Protein AF-A0A7C5N5D5-F1 (afdb_monomer_lite)

pLDDT: mean 82.14, std 13.33, range [35.97, 96.12]

Secondary structure (DSSP, 8-state):
------------SSS-SEEEEEEETTEEEEEEEE----TT--S--HHHHHHHHHHHHHHHHHHHHHHHHHH-HHHHHHHHHHHHHH--

Sequence (88 aa):
ARIAETPKPAGTLDAPIAVIPMMARDRVVGVIAIATVFDQKTAWAAVDHELFSLLGSHAATALIAANLYTTDPNAARALDGLIEHLNP

Radius of gyration: 19.1 Å; chains: 1; bounding box: 41×31×54 Å

Foldseek 3Di:
DDDPDPDDQFADPVGAPDKDFQDDPPDGPDIDGHRDDDPVPPDDDPVVVVVSNVVSPVVSVVVVLVVCCVVDPVSVVVVVVVVVVVPD

Structure (mmCIF, N/CA/C/O backbone):
data_AF-A0A7C5N5D5-F1
#
_entry.id   AF-A0A7C5N5D5-F1
#
loop_
_atom_site.group_PDB
_atom_site.id
_atom_site.type_symbol
_atom_site.label_atom_id
_atom_site.label_alt_id
_atom_site.label_comp_id
_atom_site.label_asym_id
_atom_site.label_entity_id
_atom_site.label_seq_id
_atom_site.pdbx_PDB_ins_code
_atom_site.Cartn_x
_atom_site.Cartn_y
_atom_site.Cartn_z
_atom_site.occupancy
_atom_site.B_iso_or_equiv
_atom_site.auth_seq_id
_atom_site.auth_comp_id
_atom_site.auth_asym_id
_atom_site.auth_atom_id
_atom_site.pdbx_PDB_model_num
ATOM 1 N N . ALA A 1 1 ? 5.378 10.928 30.204 1.00 35.97 1 ALA A N 1
ATOM 2 C CA . ALA A 1 1 ? 4.254 10.025 30.517 1.00 35.97 1 ALA A CA 1
ATOM 3 C C . ALA A 1 1 ? 4.514 8.696 29.820 1.00 35.97 1 ALA A C 1
ATOM 5 O O . ALA A 1 1 ? 4.723 8.713 28.615 1.00 35.97 1 ALA A O 1
ATOM 6 N N . ARG A 1 2 ? 4.609 7.580 30.556 1.00 49.12 2 ARG A N 1
ATOM 7 C CA . ARG A 1 2 ? 4.683 6.243 29.947 1.00 49.12 2 ARG A CA 1
ATOM 8 C C . ARG A 1 2 ? 3.259 5.820 29.611 1.00 49.12 2 ARG A C 1
ATOM 10 O O . ARG A 1 2 ? 2.469 5.599 30.523 1.00 49.12 2 ARG A O 1
ATOM 17 N N . ILE A 1 3 ? 2.938 5.786 28.325 1.00 50.50 3 ILE A N 1
ATOM 18 C CA . ILE A 1 3 ? 1.696 5.197 27.834 1.00 50.50 3 ILE A CA 1
ATOM 19 C C . ILE A 1 3 ? 1.928 3.687 27.877 1.00 50.50 3 ILE A C 1
ATOM 21 O O . ILE A 1 3 ? 2.905 3.197 27.320 1.00 50.50 3 ILE A O 1
ATOM 25 N N . ALA A 1 4 ? 1.104 2.964 28.630 1.00 46.75 4 ALA A N 1
ATOM 26 C CA . ALA A 1 4 ? 1.093 1.511 28.569 1.00 46.75 4 ALA A CA 1
ATOM 27 C C . ALA A 1 4 ? 0.493 1.117 27.211 1.00 46.75 4 ALA A C 1
ATOM 29 O O . ALA A 1 4 ? -0.721 1.171 27.024 1.00 46.75 4 ALA A O 1
ATOM 30 N N . GLU A 1 5 ? 1.364 0.802 26.255 1.00 47.06 5 GLU A N 1
ATOM 31 C CA . GLU A 1 5 ? 1.020 0.349 24.908 1.00 47.06 5 GLU A CA 1
ATOM 32 C C . GLU A 1 5 ? 0.414 -1.053 25.009 1.00 47.06 5 GLU A C 1
ATOM 34 O O . GLU A 1 5 ? 1.109 -2.061 25.131 1.00 47.06 5 GLU A O 1
ATOM 39 N N . THR A 1 6 ? -0.913 -1.129 25.034 1.00 49.31 6 THR A N 1
ATOM 40 C CA . THR A 1 6 ? -1.595 -2.386 24.718 1.00 49.31 6 THR A CA 1
ATOM 41 C C . THR A 1 6 ? -1.573 -2.492 23.196 1.00 49.31 6 THR A C 1
ATOM 43 O O . THR A 1 6 ? -2.133 -1.607 22.548 1.00 49.31 6 THR A O 1
ATOM 46 N N . PRO A 1 7 ? -0.930 -3.511 22.596 1.00 53.25 7 PRO A N 1
ATOM 47 C CA . PRO A 1 7 ? -0.846 -3.582 21.150 1.00 53.25 7 PRO A CA 1
ATOM 48 C C . PRO A 1 7 ? -2.249 -3.830 20.602 1.00 53.25 7 PRO A C 1
ATOM 50 O O . PRO A 1 7 ? -2.841 -4.891 20.817 1.00 53.25 7 PRO A O 1
ATOM 53 N N . LYS A 1 8 ? -2.793 -2.845 19.882 1.00 61.62 8 LYS A N 1
ATOM 54 C CA . LYS A 1 8 ? -3.885 -3.086 18.935 1.00 61.62 8 LYS A CA 1
ATOM 55 C C . LYS A 1 8 ? -3.392 -4.184 17.985 1.00 61.62 8 LYS A C 1
ATOM 57 O O . LYS 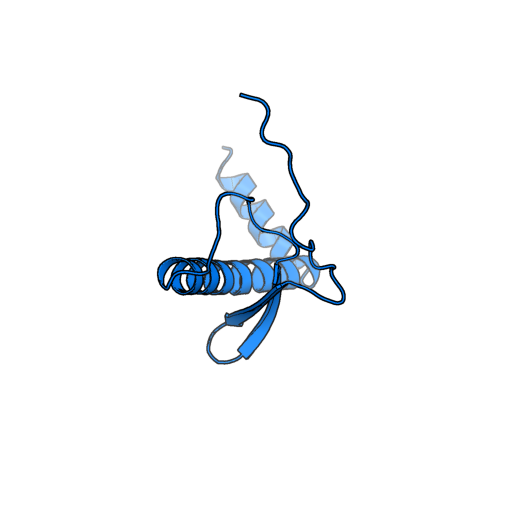A 1 8 ? -2.220 -4.121 17.612 1.00 61.62 8 LYS A O 1
ATOM 62 N N . PRO A 1 9 ? -4.201 -5.198 17.623 1.00 59.75 9 PRO A N 1
ATOM 63 C CA . PRO A 1 9 ? -3.700 -6.296 16.809 1.00 59.75 9 PRO A CA 1
ATOM 64 C C . PRO A 1 9 ? -3.108 -5.731 15.516 1.00 59.75 9 PRO A C 1
ATOM 66 O O . PRO A 1 9 ? -3.821 -5.192 14.670 1.00 59.75 9 PRO A O 1
ATOM 69 N N . ALA A 1 10 ? -1.781 -5.797 15.424 1.00 73.56 10 ALA A N 1
ATOM 70 C CA . ALA A 1 10 ? -1.040 -5.526 14.213 1.00 73.56 10 ALA A CA 1
ATOM 71 C C . ALA A 1 10 ? -1.434 -6.621 13.222 1.00 73.56 10 ALA A C 1
ATOM 73 O O . ALA A 1 10 ? -1.266 -7.808 13.503 1.00 73.56 10 ALA A O 1
ATOM 74 N N . GLY A 1 11 ? -2.014 -6.225 12.095 1.00 82.56 11 GLY A N 1
ATOM 75 C CA . GLY A 1 11 ? -2.229 -7.122 10.972 1.00 82.56 11 GLY A CA 1
ATOM 76 C C . GLY A 1 11 ? -0.899 -7.678 10.476 1.00 82.56 11 GLY A C 1
ATOM 77 O O . GLY A 1 11 ? 0.166 -7.093 10.681 1.00 82.56 11 GLY A O 1
ATOM 78 N N . THR A 1 12 ? -0.962 -8.824 9.817 1.00 87.31 12 THR A N 1
ATOM 79 C CA . THR A 1 12 ? 0.190 -9.428 9.143 1.00 87.31 12 THR A CA 1
ATOM 80 C C . THR A 1 12 ? 0.119 -9.135 7.650 1.00 87.31 12 THR A C 1
ATOM 82 O O . THR A 1 12 ? -0.840 -8.534 7.169 1.00 87.31 12 THR A O 1
ATOM 85 N N . LEU A 1 13 ? 1.127 -9.560 6.888 1.00 83.44 13 LEU A N 1
ATOM 86 C CA . LEU A 1 13 ? 1.041 -9.489 5.431 1.00 83.44 13 LEU A CA 1
ATOM 87 C C . LEU A 1 13 ? -0.090 -10.381 4.883 1.00 83.44 13 LEU A C 1
ATOM 89 O O . LEU A 1 13 ? -0.765 -9.990 3.936 1.00 83.44 13 LEU A O 1
ATOM 93 N N . ASP A 1 14 ? -0.327 -11.532 5.519 1.00 88.88 14 ASP A N 1
ATOM 94 C CA . ASP A 1 14 ? -1.380 -12.485 5.139 1.00 88.88 14 ASP A CA 1
ATOM 95 C C . ASP A 1 14 ? -2.773 -12.081 5.657 1.00 88.88 14 ASP A C 1
ATOM 97 O O . ASP A 1 14 ? -3.793 -12.495 5.108 1.00 88.88 14 ASP A O 1
ATOM 101 N N . ALA A 1 15 ? -2.826 -11.264 6.712 1.00 88.56 15 ALA A N 1
ATOM 102 C CA . ALA A 1 15 ? -4.048 -10.742 7.319 1.00 88.56 15 ALA A CA 1
ATOM 103 C C . ALA A 1 15 ? -3.888 -9.247 7.667 1.00 88.56 15 ALA A C 1
ATOM 105 O O . ALA A 1 15 ? -3.797 -8.889 8.849 1.00 88.56 15 ALA A O 1
ATOM 106 N N . PRO A 1 16 ? -3.808 -8.364 6.656 1.00 91.94 16 PRO A N 1
ATOM 107 C CA . PRO A 1 16 ? -3.611 -6.937 6.872 1.00 91.94 16 PRO A CA 1
ATOM 108 C C . PRO A 1 16 ? -4.882 -6.275 7.415 1.00 91.94 16 PRO A C 1
ATOM 110 O O . PRO A 1 16 ? -6.000 -6.735 7.182 1.00 91.94 16 PRO A O 1
ATOM 113 N N . ILE A 1 17 ? -4.718 -5.143 8.100 1.00 90.44 17 ILE A N 1
ATOM 114 C CA . ILE A 1 17 ? -5.842 -4.361 8.639 1.00 90.44 17 ILE A CA 1
ATOM 115 C C . ILE A 1 17 ? -6.530 -3.494 7.576 1.00 90.44 17 ILE A C 1
ATOM 117 O O . ILE A 1 17 ? -7.652 -3.039 7.796 1.00 90.44 17 ILE A O 1
ATOM 121 N N . ALA A 1 18 ? -5.868 -3.248 6.440 1.00 89.75 18 ALA A N 1
ATOM 122 C CA . ALA A 1 18 ? -6.456 -2.629 5.256 1.00 89.75 18 ALA A CA 1
ATOM 123 C C . ALA A 1 18 ? -5.700 -3.038 3.985 1.00 89.75 18 ALA A C 1
ATOM 125 O O . ALA A 1 18 ? -4.494 -3.295 4.014 1.00 89.75 18 ALA A O 1
ATOM 126 N N . VAL A 1 19 ? -6.419 -3.062 2.864 1.00 92.88 19 VAL A N 1
ATOM 127 C CA . VAL A 1 19 ? -5.902 -3.424 1.542 1.00 92.88 19 VAL A CA 1
ATOM 128 C C . VAL A 1 19 ? -6.341 -2.354 0.555 1.00 92.88 19 VAL A C 1
ATOM 130 O O . VAL A 1 19 ? -7.538 -2.122 0.394 1.00 92.88 19 VAL A O 1
ATOM 133 N N . ILE A 1 20 ? -5.383 -1.700 -0.100 1.00 92.62 20 ILE A N 1
ATOM 134 C CA . ILE A 1 20 ? -5.655 -0.615 -1.045 1.00 92.62 20 ILE A CA 1
ATOM 135 C C . ILE A 1 20 ? -5.182 -1.037 -2.439 1.00 92.62 20 ILE A C 1
ATOM 137 O O . ILE A 1 20 ? -3.988 -1.296 -2.618 1.00 92.62 20 ILE A O 1
ATOM 141 N N . PRO A 1 21 ? -6.079 -1.115 -3.438 1.00 93.25 21 PRO A N 1
ATOM 142 C CA . PRO A 1 21 ? -5.686 -1.447 -4.798 1.00 93.25 21 PRO A CA 1
ATOM 143 C C . PRO A 1 21 ? -4.902 -0.293 -5.431 1.00 93.25 21 PRO A C 1
ATOM 145 O O . PRO A 1 21 ? -5.276 0.875 -5.328 1.00 93.25 21 PRO A O 1
ATOM 148 N N . MET A 1 22 ? -3.822 -0.630 -6.132 1.00 96.12 22 MET A N 1
ATOM 149 C CA . MET A 1 22 ? -3.060 0.309 -6.950 1.00 96.12 22 MET A CA 1
ATOM 150 C C . MET A 1 22 ? -3.623 0.286 -8.371 1.00 96.12 22 MET A C 1
ATOM 152 O O . MET A 1 22 ? -3.508 -0.725 -9.072 1.00 96.12 22 MET A O 1
ATOM 156 N N . MET A 1 23 ? -4.239 1.392 -8.783 1.00 90.12 23 MET A N 1
ATOM 157 C CA . MET A 1 23 ? -4.942 1.508 -10.061 1.00 90.12 23 MET A CA 1
ATOM 158 C C . MET A 1 23 ? -4.091 2.247 -11.093 1.00 90.12 23 MET A C 1
ATOM 160 O O . MET A 1 23 ? -3.620 3.354 -10.841 1.00 90.12 23 MET A O 1
ATOM 164 N N . ALA A 1 24 ? -3.943 1.662 -12.279 1.00 89.00 24 ALA A N 1
ATOM 165 C CA . ALA A 1 24 ? -3.468 2.357 -13.469 1.00 89.00 24 ALA A CA 1
ATOM 166 C C . ALA A 1 24 ? -4.575 2.316 -14.524 1.00 89.00 24 ALA A C 1
ATOM 168 O O . ALA A 1 24 ? -4.886 1.251 -15.066 1.00 89.00 24 ALA A O 1
ATOM 169 N N . ARG A 1 25 ? -5.180 3.479 -14.803 1.00 86.31 25 ARG A N 1
ATOM 170 C CA . ARG A 1 25 ? -6.454 3.566 -15.541 1.00 86.31 25 ARG A CA 1
ATOM 171 C C . ARG A 1 25 ? -7.493 2.658 -14.861 1.00 86.31 25 ARG A C 1
ATOM 173 O O . ARG A 1 25 ? -7.668 2.759 -13.652 1.00 86.31 25 ARG A O 1
ATOM 180 N N . ASP A 1 26 ? -8.093 1.728 -15.596 1.00 87.06 26 ASP A N 1
ATOM 181 C CA . ASP A 1 26 ? -9.122 0.812 -15.089 1.00 87.06 26 ASP A CA 1
ATOM 182 C C . ASP A 1 26 ? -8.572 -0.569 -14.690 1.00 87.06 26 ASP A C 1
ATOM 184 O O . ASP A 1 26 ? -9.317 -1.546 -14.609 1.00 87.06 26 ASP A O 1
ATOM 188 N N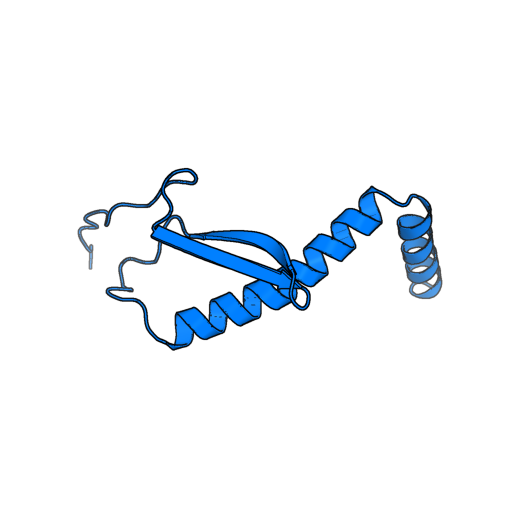 . ARG A 1 27 ? -7.255 -0.689 -14.464 1.00 90.88 27 ARG A N 1
ATOM 189 C CA . ARG A 1 27 ? -6.613 -1.964 -14.120 1.00 90.88 27 ARG A CA 1
ATOM 190 C C . ARG A 1 27 ? -5.889 -1.901 -12.779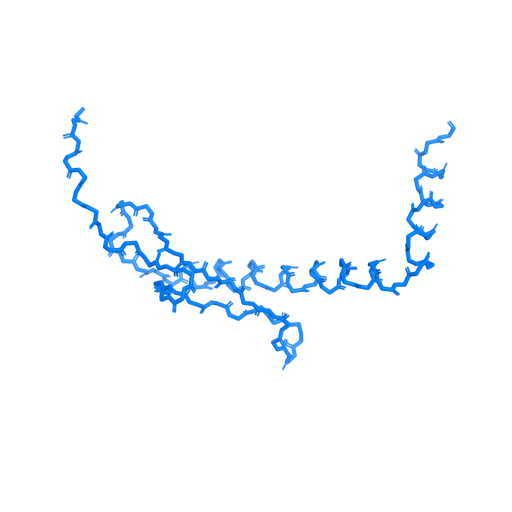 1.00 90.88 27 ARG A C 1
ATOM 192 O O . ARG A 1 27 ? -5.066 -1.017 -12.549 1.00 90.88 27 ARG A O 1
ATOM 199 N N . VAL A 1 28 ? -6.140 -2.904 -11.936 1.00 94.06 28 VAL A N 1
ATOM 200 C CA . VAL A 1 28 ? -5.344 -3.166 -10.729 1.00 94.06 28 VAL A CA 1
ATOM 201 C C . VAL A 1 28 ? -3.991 -3.735 -11.153 1.00 94.06 28 VAL A C 1
ATOM 203 O O . VAL A 1 28 ? -3.933 -4.758 -11.839 1.00 94.06 28 VAL A O 1
ATOM 206 N N . VAL A 1 29 ? -2.908 -3.076 -10.746 1.00 93.56 29 VAL A N 1
ATOM 207 C CA . VAL A 1 29 ? -1.526 -3.493 -11.058 1.00 93.56 29 VAL A CA 1
ATOM 208 C C . VAL A 1 29 ? -0.725 -3.902 -9.825 1.00 93.56 29 VAL A C 1
ATOM 210 O O . VAL A 1 29 ? 0.390 -4.397 -9.948 1.00 93.56 29 VAL A O 1
ATOM 213 N N . GLY A 1 30 ? -1.293 -3.711 -8.638 1.00 92.75 30 GLY A N 1
ATOM 214 C CA . GLY A 1 30 ? -0.665 -4.033 -7.366 1.00 92.75 30 GLY A CA 1
ATOM 215 C C . GLY A 1 30 ? -1.577 -3.695 -6.195 1.00 92.75 30 GLY A C 1
ATOM 216 O O . GLY A 1 30 ? -2.722 -3.272 -6.379 1.00 92.75 30 GLY A O 1
ATOM 217 N N . VAL A 1 31 ? -1.060 -3.887 -4.985 1.00 94.38 31 VAL A N 1
ATOM 218 C CA . VAL A 1 31 ? -1.792 -3.686 -3.735 1.00 94.38 31 VAL A CA 1
ATOM 219 C C . VAL A 1 31 ? -0.855 -3.107 -2.678 1.00 94.38 31 VAL A C 1
ATOM 221 O O . VAL A 1 31 ? 0.278 -3.560 -2.534 1.00 94.38 31 VAL A O 1
ATOM 224 N N . ILE A 1 32 ? -1.355 -2.146 -1.902 1.00 92.88 32 ILE A N 1
ATOM 225 C CA . ILE A 1 32 ? -0.735 -1.682 -0.659 1.00 92.88 32 ILE A CA 1
ATOM 226 C C . ILE A 1 32 ? -1.439 -2.396 0.500 1.00 92.88 32 ILE A C 1
ATOM 228 O O . ILE A 1 32 ? -2.644 -2.230 0.694 1.00 92.88 32 ILE A O 1
ATOM 232 N N . ALA A 1 33 ? -0.692 -3.192 1.264 1.00 93.31 33 ALA A N 1
ATOM 233 C CA . ALA A 1 33 ? -1.181 -3.843 2.474 1.00 93.31 33 ALA A CA 1
ATOM 234 C C . ALA A 1 33 ? -0.771 -3.024 3.703 1.00 93.31 33 ALA A C 1
ATOM 236 O O . ALA A 1 33 ? 0.414 -2.756 3.906 1.00 93.31 33 ALA A O 1
ATOM 237 N N . ILE A 1 34 ? -1.739 -2.637 4.534 1.00 90.62 34 ILE A N 1
ATOM 238 C CA . ILE A 1 34 ? -1.455 -1.963 5.802 1.00 90.62 34 ILE A CA 1
ATOM 239 C C . ILE A 1 34 ? -1.470 -3.004 6.908 1.00 90.62 34 ILE A C 1
ATOM 241 O O . ILE A 1 34 ? -2.509 -3.586 7.207 1.00 90.62 34 ILE A O 1
ATOM 245 N N . ALA A 1 35 ? -0.306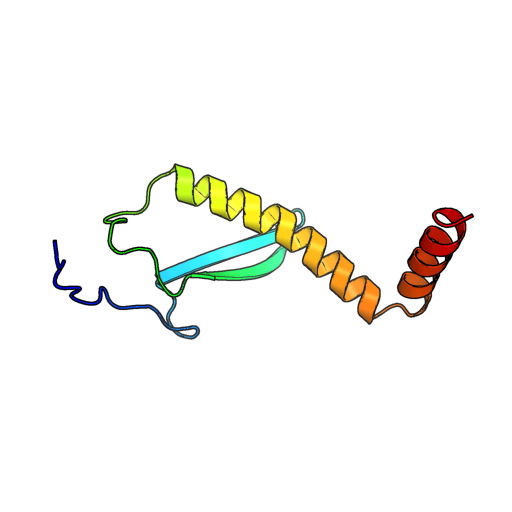 -3.227 7.511 1.00 90.56 35 ALA A N 1
ATOM 246 C CA . ALA A 1 35 ? -0.150 -4.118 8.652 1.00 90.56 35 ALA A CA 1
ATOM 247 C C . ALA A 1 35 ? -0.564 -3.423 9.957 1.00 90.56 35 ALA A C 1
ATOM 249 O O . ALA A 1 35 ? -1.316 -3.973 10.753 1.00 90.56 35 ALA A O 1
ATOM 250 N N . THR A 1 36 ? -0.116 -2.188 10.187 1.00 87.50 36 THR A N 1
ATOM 251 C CA . THR A 1 36 ? -0.356 -1.479 11.452 1.00 87.50 36 THR A CA 1
ATOM 252 C C . THR A 1 36 ? -0.561 0.018 11.213 1.00 87.50 36 THR A C 1
ATOM 254 O O . THR A 1 36 ? -0.189 0.554 10.169 1.00 87.50 36 THR A O 1
ATOM 257 N N . VAL A 1 37 ? -1.178 0.690 12.184 1.00 86.31 37 VAL A N 1
ATOM 258 C CA . VAL A 1 37 ? -1.289 2.153 12.253 1.00 86.31 37 VAL A CA 1
ATOM 259 C C . VAL A 1 37 ? -0.840 2.617 13.633 1.00 86.31 37 VAL A C 1
ATOM 261 O O . VAL A 1 37 ? -0.876 1.837 14.581 1.00 86.31 37 VAL A O 1
ATOM 264 N N . PHE A 1 38 ? -0.444 3.885 13.754 1.00 84.81 38 PHE A N 1
ATOM 265 C CA . PHE A 1 38 ? -0.089 4.476 15.046 1.00 84.81 38 PHE A CA 1
ATOM 266 C C . PHE A 1 38 ? -1.225 4.344 16.070 1.00 84.81 38 P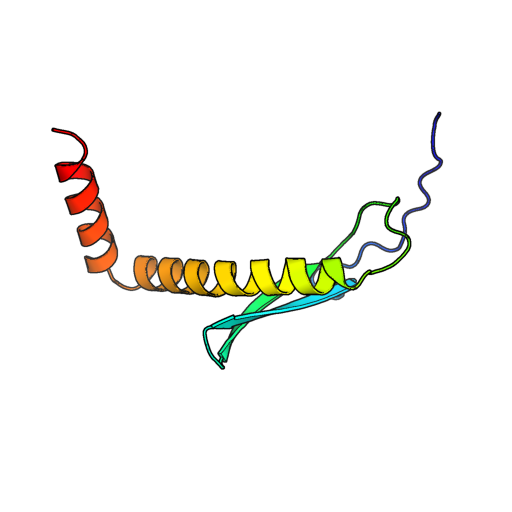HE A C 1
ATOM 268 O O . PHE A 1 38 ? -2.392 4.539 15.728 1.00 84.81 38 PHE A O 1
ATOM 275 N N . ASP A 1 39 ? -0.880 4.115 17.339 1.00 82.25 39 ASP A N 1
ATOM 276 C CA . ASP A 1 39 ? -1.849 3.889 18.427 1.00 82.25 39 ASP A CA 1
ATOM 277 C C . ASP A 1 39 ? -2.835 5.046 18.628 1.00 82.25 39 ASP A C 1
ATOM 279 O O . ASP A 1 39 ? -3.992 4.849 18.998 1.00 82.25 39 ASP A O 1
ATOM 283 N N . GLN A 1 40 ? -2.397 6.269 18.329 1.00 81.69 40 GLN A N 1
ATOM 284 C CA . GLN A 1 40 ? -3.216 7.485 18.391 1.00 81.69 40 GLN A CA 1
ATOM 285 C C . GLN A 1 40 ? -4.357 7.478 17.358 1.00 81.69 40 GLN A C 1
ATOM 287 O O . GLN A 1 40 ? -5.319 8.237 17.480 1.00 81.69 40 GLN A O 1
ATOM 292 N N . LYS A 1 41 ? -4.268 6.621 16.333 1.00 81.31 41 LYS A N 1
ATOM 293 C CA . LYS A 1 41 ? -5.272 6.470 15.285 1.00 81.31 41 LYS A CA 1
ATOM 294 C C . LYS A 1 41 ? -6.341 5.465 15.716 1.00 81.31 41 LYS A C 1
ATOM 296 O O . LYS A 1 41 ? -6.299 4.268 15.413 1.00 81.31 41 LYS A O 1
ATOM 301 N N . THR A 1 42 ? -7.337 5.980 16.429 1.00 79.88 42 THR A N 1
ATOM 302 C CA . THR A 1 42 ? -8.449 5.183 16.964 1.00 79.88 42 THR A CA 1
ATOM 303 C C . THR A 1 42 ? -9.402 4.690 15.872 1.00 79.88 42 THR A C 1
ATOM 305 O O . THR A 1 42 ? -9.923 3.581 15.988 1.00 79.88 42 THR A O 1
ATOM 308 N N . ALA A 1 43 ? -9.557 5.449 14.781 1.00 83.19 43 ALA A N 1
ATOM 309 C CA . ALA A 1 43 ? -10.415 5.116 13.645 1.00 83.19 43 ALA A CA 1
ATOM 310 C C . ALA A 1 43 ? -9.837 5.587 12.297 1.00 83.19 43 ALA A C 1
ATOM 312 O O . ALA A 1 43 ? -8.978 6.475 12.234 1.00 83.19 43 ALA A O 1
ATOM 313 N N . TRP A 1 44 ? -10.346 4.989 11.218 1.00 86.69 44 TRP A N 1
ATOM 314 C CA . TRP A 1 44 ? -10.170 5.490 9.856 1.00 86.69 44 TRP A CA 1
ATOM 315 C C . TRP A 1 44 ? -11.067 6.709 9.626 1.00 86.69 44 TRP A C 1
ATOM 317 O O . TRP A 1 44 ? -12.213 6.749 10.072 1.00 86.69 44 TRP A O 1
ATOM 327 N N . ALA A 1 45 ? -10.541 7.691 8.912 1.00 88.75 45 ALA A N 1
ATOM 328 C CA . ALA A 1 45 ? -11.215 8.898 8.477 1.00 88.75 45 ALA A CA 1
ATOM 329 C C . ALA A 1 45 ? -11.239 8.945 6.944 1.00 88.75 45 ALA A C 1
ATOM 331 O O . ALA A 1 45 ? -10.416 8.317 6.278 1.00 88.75 45 ALA A O 1
ATOM 332 N N . ALA A 1 46 ? -12.156 9.730 6.375 1.00 88.56 46 ALA A N 1
ATOM 333 C CA . ALA A 1 46 ? -12.283 9.877 4.921 1.00 88.56 46 ALA A CA 1
ATOM 334 C C . ALA A 1 46 ? -10.958 10.291 4.249 1.00 88.56 46 ALA A C 1
ATOM 336 O O . ALA A 1 46 ? -10.596 9.752 3.205 1.00 88.56 46 ALA A O 1
ATOM 337 N N . VAL A 1 47 ? -10.190 11.165 4.910 1.00 91.38 47 VAL A N 1
ATOM 338 C CA . VAL A 1 47 ? -8.877 11.622 4.432 1.00 91.38 47 VAL A CA 1
ATOM 339 C C . VAL A 1 47 ? -7.860 10.489 4.275 1.00 91.38 47 VAL A C 1
ATOM 341 O O . VAL A 1 47 ? -7.012 10.561 3.393 1.00 91.38 47 VAL A O 1
ATOM 344 N N . ASP A 1 48 ? -7.944 9.417 5.070 1.00 89.81 48 ASP A N 1
ATOM 345 C CA . ASP A 1 48 ? -7.041 8.273 4.905 1.00 89.81 48 ASP A CA 1
ATOM 346 C C . ASP A 1 48 ? -7.314 7.562 3.581 1.00 89.81 48 ASP A C 1
ATOM 348 O O . ASP A 1 48 ? -6.394 7.175 2.866 1.00 89.81 48 ASP A O 1
ATOM 352 N N . HIS A 1 49 ? -8.594 7.423 3.236 1.00 88.88 49 HIS A N 1
ATOM 353 C CA . HIS A 1 49 ? -9.028 6.789 1.999 1.00 88.88 49 HIS A CA 1
ATOM 354 C C . HIS A 1 49 ? -8.547 7.572 0.775 1.00 88.88 49 HIS A C 1
ATOM 356 O O . HIS A 1 49 ? -8.017 6.985 -0.169 1.00 88.88 49 HIS A O 1
ATOM 362 N N . GLU A 1 50 ? -8.693 8.898 0.808 1.00 92.44 50 GLU A N 1
ATOM 363 C CA . GLU A 1 50 ? -8.193 9.784 -0.244 1.00 92.44 50 GLU A CA 1
ATOM 364 C C . GLU A 1 50 ? -6.667 9.731 -0.342 1.00 92.44 50 GLU A C 1
ATOM 366 O O . GLU A 1 50 ? -6.128 9.561 -1.436 1.00 92.44 50 GLU A O 1
ATOM 371 N N . LEU A 1 51 ? -5.970 9.789 0.798 1.00 93.12 51 LEU A N 1
ATOM 372 C CA . LEU A 1 51 ? -4.513 9.721 0.858 1.00 93.12 51 LEU A CA 1
ATOM 373 C C . LEU A 1 51 ? -3.982 8.418 0.255 1.00 93.12 51 LEU A C 1
ATOM 375 O O . LEU A 1 51 ? -3.085 8.454 -0.588 1.00 93.12 51 LEU A O 1
ATOM 379 N N . PHE A 1 52 ? -4.521 7.265 0.656 1.00 92.56 52 PHE A N 1
ATOM 380 C CA . PHE A 1 52 ? -4.048 5.986 0.130 1.00 92.56 52 PHE A CA 1
ATOM 381 C C . PHE A 1 52 ? -4.453 5.763 -1.325 1.00 92.56 52 PHE A C 1
ATOM 383 O O . PHE A 1 52 ? -3.683 5.160 -2.067 1.00 92.56 52 PHE A O 1
ATOM 390 N N . SER A 1 53 ? -5.612 6.265 -1.757 1.00 90.31 53 SER A N 1
ATOM 391 C CA . SER A 1 53 ? -6.012 6.232 -3.169 1.00 90.31 53 SER A CA 1
ATOM 392 C C . SER A 1 53 ? -5.055 7.054 -4.040 1.00 90.31 53 SER A C 1
ATOM 394 O O . SER A 1 53 ? -4.569 6.584 -5.076 1.00 90.31 53 SER A O 1
ATOM 396 N N . LEU A 1 54 ? -4.702 8.258 -3.577 1.00 94.00 54 LEU A N 1
ATOM 397 C CA . LEU A 1 54 ? -3.712 9.112 -4.226 1.00 94.00 54 LEU A CA 1
ATOM 398 C C . LEU A 1 54 ? -2.352 8.409 -4.288 1.00 94.00 54 LEU A C 1
ATOM 400 O O . LEU A 1 54 ? -1.759 8.310 -5.365 1.00 94.00 54 LEU A O 1
ATOM 404 N N . LEU A 1 55 ? -1.884 7.876 -3.156 1.00 94.50 55 LEU A N 1
ATOM 405 C CA . LEU A 1 55 ? -0.625 7.140 -3.070 1.00 94.50 55 LEU A CA 1
ATOM 406 C C . LEU A 1 55 ? -0.618 5.931 -4.015 1.00 94.50 55 LEU A C 1
ATOM 408 O O . LEU A 1 55 ? 0.332 5.754 -4.773 1.00 94.50 55 LEU A O 1
ATOM 412 N N . GLY A 1 56 ? -1.693 5.141 -4.021 1.00 94.00 56 GLY A N 1
ATOM 413 C CA . GLY A 1 56 ? -1.855 3.972 -4.880 1.00 94.00 56 GLY A CA 1
ATOM 414 C C . GLY A 1 56 ? -1.806 4.315 -6.369 1.00 94.00 56 GLY A C 1
ATOM 415 O O . GLY A 1 56 ? -1.179 3.588 -7.135 1.00 94.00 56 GLY A O 1
ATOM 416 N N . SER A 1 57 ? -2.385 5.449 -6.771 1.00 91.75 57 SER A N 1
ATOM 417 C CA . SER A 1 57 ? -2.376 5.922 -8.165 1.00 91.75 57 SER A CA 1
ATOM 418 C C . SER A 1 57 ? -0.969 6.302 -8.650 1.00 91.75 57 SER A C 1
ATOM 420 O O . SER A 1 57 ? -0.569 5.977 -9.771 1.00 91.75 57 SER A O 1
ATOM 422 N N . HIS A 1 58 ? -0.176 6.947 -7.792 1.00 94.00 58 HIS A N 1
ATOM 423 C CA . HIS A 1 58 ? 1.209 7.304 -8.117 1.00 94.00 58 HIS A CA 1
ATOM 424 C C . HIS A 1 58 ? 2.116 6.069 -8.097 1.00 94.00 58 HIS A C 1
ATOM 426 O O . HIS A 1 58 ? 2.891 5.844 -9.029 1.00 94.00 58 HIS A O 1
ATOM 432 N N . ALA A 1 59 ? 1.969 5.229 -7.069 1.00 94.94 59 ALA A N 1
ATOM 433 C CA . ALA A 1 59 ? 2.724 3.993 -6.930 1.00 94.94 59 ALA A CA 1
ATOM 434 C C . ALA A 1 59 ? 2.456 3.028 -8.095 1.00 94.94 59 ALA A C 1
ATOM 436 O O . ALA A 1 59 ? 3.387 2.372 -8.553 1.00 94.94 59 ALA A O 1
ATOM 437 N N . ALA A 1 60 ? 1.223 2.964 -8.615 1.00 94.62 60 ALA A N 1
ATOM 438 C CA . ALA A 1 60 ? 0.884 2.144 -9.778 1.00 94.62 60 ALA A CA 1
ATOM 439 C C . ALA A 1 60 ? 1.745 2.517 -10.992 1.00 94.62 60 ALA A C 1
ATOM 441 O O . ALA A 1 60 ? 2.363 1.653 -11.611 1.00 94.62 60 ALA A O 1
ATOM 442 N N . THR A 1 61 ? 1.836 3.814 -11.290 1.00 91.56 61 THR A N 1
ATOM 443 C CA . THR A 1 61 ? 2.630 4.326 -12.415 1.00 91.56 61 THR A CA 1
ATOM 444 C C . THR A 1 61 ? 4.123 4.071 -12.206 1.00 91.56 61 THR A C 1
ATOM 446 O O . THR A 1 61 ? 4.793 3.583 -13.115 1.00 91.56 61 THR A O 1
ATOM 449 N N . ALA A 1 62 ? 4.638 4.334 -11.001 1.00 91.75 62 ALA A N 1
ATOM 450 C CA . ALA A 1 62 ? 6.041 4.094 -10.667 1.00 91.75 62 ALA A CA 1
ATOM 451 C C . ALA A 1 62 ? 6.414 2.605 -10.756 1.00 91.75 62 ALA A C 1
ATOM 453 O O . ALA A 1 62 ? 7.457 2.262 -11.308 1.00 91.75 62 ALA A O 1
ATOM 454 N N . LEU A 1 63 ? 5.547 1.712 -10.271 1.00 91.12 63 LEU A N 1
ATOM 455 C CA . LEU A 1 63 ? 5.764 0.270 -10.326 1.00 91.12 63 LEU A CA 1
ATOM 456 C C . LEU A 1 63 ? 5.744 -0.251 -11.767 1.00 91.12 63 LEU A C 1
ATOM 458 O O . LEU A 1 63 ? 6.575 -1.083 -12.124 1.00 91.12 63 LEU A O 1
ATOM 462 N N . ILE A 1 64 ? 4.833 0.244 -12.612 1.00 89.25 64 ILE A N 1
ATOM 463 C CA . ILE A 1 64 ? 4.824 -0.085 -14.045 1.00 89.25 64 ILE A CA 1
ATOM 464 C C . ILE A 1 64 ? 6.132 0.370 -14.696 1.00 89.25 64 ILE A C 1
ATOM 466 O O . ILE A 1 64 ? 6.769 -0.425 -15.382 1.00 89.25 64 ILE A O 1
ATOM 470 N N . ALA A 1 65 ? 6.556 1.613 -14.453 1.00 87.06 65 ALA A N 1
ATOM 471 C CA . ALA A 1 65 ? 7.802 2.144 -14.999 1.00 87.06 65 ALA A CA 1
ATOM 472 C C . ALA A 1 65 ? 9.021 1.322 -14.549 1.00 87.06 65 ALA A C 1
ATOM 474 O O . ALA A 1 65 ? 9.853 0.964 -15.379 1.00 87.06 65 ALA A O 1
ATOM 475 N N . ALA A 1 66 ? 9.090 0.949 -13.268 1.00 87.12 66 ALA A N 1
ATOM 476 C CA . ALA A 1 66 ? 10.154 0.103 -12.735 1.00 87.12 66 ALA A CA 1
ATOM 477 C C . ALA A 1 66 ? 10.170 -1.294 -13.380 1.00 87.12 66 ALA A C 1
ATOM 479 O O . ALA A 1 66 ? 11.237 -1.792 -13.723 1.00 87.12 66 ALA A O 1
ATOM 480 N N . ASN A 1 67 ? 9.007 -1.917 -13.596 1.00 86.19 67 ASN A N 1
ATOM 481 C CA . ASN A 1 67 ? 8.933 -3.216 -14.273 1.00 86.19 67 ASN A CA 1
ATOM 482 C C . ASN A 1 67 ? 9.307 -3.127 -15.759 1.00 86.19 67 ASN A C 1
ATOM 484 O O . ASN A 1 67 ? 9.979 -4.015 -16.274 1.00 86.19 67 ASN A O 1
ATOM 488 N N . LEU A 1 68 ? 8.899 -2.067 -16.463 1.00 84.94 68 LEU A N 1
ATOM 489 C CA . LEU A 1 68 ? 9.322 -1.840 -17.850 1.00 84.94 68 LEU A CA 1
ATOM 490 C C . LEU A 1 68 ? 10.836 -1.619 -17.933 1.00 84.94 68 LEU A C 1
ATOM 492 O O . LEU A 1 68 ? 11.486 -2.178 -18.807 1.00 84.94 68 LEU A O 1
ATOM 496 N N . TYR A 1 69 ? 11.406 -0.882 -16.979 1.00 79.12 69 TYR A N 1
ATOM 497 C CA . TYR A 1 69 ? 12.849 -0.683 -16.881 1.00 79.12 69 TYR A CA 1
ATOM 498 C C . TYR A 1 69 ? 13.618 -1.998 -16.692 1.00 79.12 69 TYR A C 1
ATOM 500 O O . TYR A 1 69 ? 14.647 -2.205 -17.327 1.00 79.12 69 TYR A O 1
ATOM 508 N N . THR A 1 70 ? 13.136 -2.904 -15.837 1.00 78.81 70 THR A N 1
ATOM 509 C CA . THR A 1 70 ? 13.821 -4.186 -15.590 1.00 78.81 70 THR A CA 1
ATOM 510 C C . THR A 1 70 ? 13.643 -5.199 -16.718 1.00 78.81 70 THR A C 1
ATOM 512 O O . THR A 1 70 ? 14.458 -6.112 -16.842 1.00 78.81 70 THR A O 1
ATOM 515 N N . THR A 1 71 ? 12.592 -5.064 -17.529 1.00 81.94 71 THR A N 1
ATOM 516 C CA . THR A 1 71 ? 12.260 -6.013 -18.604 1.00 81.94 71 THR A CA 1
ATOM 517 C C . THR A 1 71 ? 12.721 -5.565 -19.990 1.00 81.94 71 THR A C 1
ATOM 519 O O . THR A 1 71 ? 12.877 -6.420 -20.862 1.00 81.94 71 THR A O 1
ATOM 522 N N . ASP A 1 72 ? 12.991 -4.272 -20.195 1.00 80.62 72 ASP A N 1
ATOM 523 C CA . ASP A 1 72 ? 13.527 -3.726 -21.444 1.00 80.62 72 ASP A CA 1
ATOM 524 C C . ASP A 1 72 ? 14.981 -3.238 -21.266 1.00 80.62 72 ASP A C 1
ATOM 526 O O . ASP A 1 72 ? 15.221 -2.175 -20.685 1.00 80.62 72 ASP A O 1
ATOM 530 N N . PRO A 1 73 ? 15.976 -3.952 -21.827 1.00 69.94 73 PRO A N 1
ATOM 531 C CA . PRO A 1 73 ? 17.382 -3.543 -21.788 1.00 69.94 73 PRO A CA 1
ATOM 532 C C . PRO A 1 73 ? 17.649 -2.162 -22.408 1.00 69.94 73 PRO A C 1
ATOM 534 O O . PRO A 1 73 ? 18.672 -1.538 -22.119 1.00 69.94 73 PRO A O 1
ATOM 537 N N . ASN A 1 74 ? 16.762 -1.681 -23.283 1.00 76.62 74 ASN A N 1
ATOM 538 C CA . ASN A 1 74 ? 16.884 -0.371 -23.916 1.00 76.62 74 ASN A CA 1
ATOM 539 C C . ASN A 1 74 ? 16.312 0.755 -23.047 1.00 76.62 74 ASN A C 1
ATOM 541 O O . ASN A 1 74 ? 16.751 1.896 -23.185 1.00 76.62 74 ASN A O 1
ATOM 545 N N . ALA A 1 75 ? 15.389 0.456 -22.127 1.00 72.00 75 ALA A N 1
ATOM 546 C CA . ALA A 1 75 ? 14.856 1.447 -21.193 1.00 72.00 75 ALA A CA 1
ATOM 547 C C . ALA A 1 75 ? 15.940 1.955 -20.228 1.00 72.00 75 ALA A C 1
ATOM 549 O O . ALA A 1 75 ? 15.986 3.148 -19.931 1.00 72.00 75 ALA A O 1
ATOM 550 N N . ALA A 1 76 ? 16.861 1.078 -19.815 1.00 70.12 76 ALA A N 1
ATOM 551 C CA . ALA A 1 76 ? 18.045 1.467 -19.051 1.00 70.12 76 ALA A CA 1
ATOM 552 C C . ALA A 1 76 ? 18.963 2.417 -19.831 1.00 70.12 76 ALA A C 1
ATOM 554 O O . ALA A 1 76 ? 19.284 3.504 -19.355 1.00 70.12 76 ALA A O 1
ATOM 555 N N . ARG A 1 77 ? 19.270 2.071 -21.087 1.00 72.56 77 ARG A N 1
ATOM 556 C CA . ARG A 1 77 ? 20.098 2.906 -21.973 1.00 72.56 77 ARG A CA 1
ATOM 557 C C . ARG A 1 77 ? 19.525 4.303 -22.208 1.00 72.56 77 ARG A C 1
ATOM 559 O O . ARG A 1 77 ? 20.285 5.257 -22.344 1.00 72.56 77 ARG A O 1
ATOM 566 N N . ALA A 1 78 ? 18.199 4.433 -22.269 1.00 76.06 78 ALA A N 1
ATOM 567 C CA . ALA A 1 78 ? 17.547 5.728 -22.447 1.00 76.06 78 ALA A CA 1
ATOM 568 C C . ALA A 1 78 ? 17.7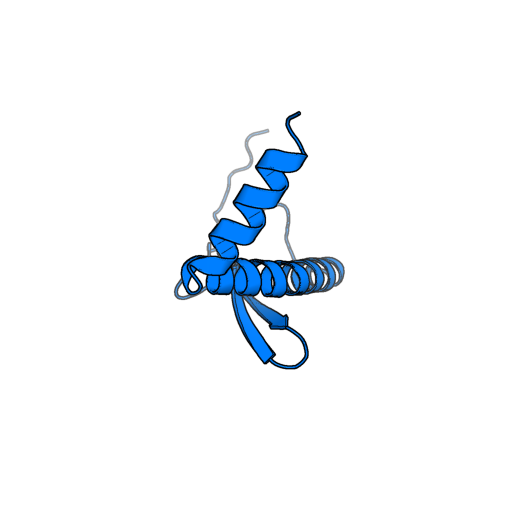79 6.674 -21.254 1.00 76.06 78 ALA A C 1
ATOM 570 O O . ALA A 1 78 ? 17.906 7.882 -21.449 1.00 76.06 78 ALA A O 1
ATOM 571 N N . LEU A 1 79 ? 17.857 6.136 -20.033 1.00 73.81 79 LEU A N 1
ATOM 572 C CA . LEU A 1 79 ? 18.147 6.915 -18.827 1.00 73.81 79 LEU A CA 1
ATOM 573 C C . LEU A 1 79 ? 19.643 7.219 -18.688 1.00 73.81 79 LEU A C 1
ATOM 575 O O . LEU A 1 79 ? 19.986 8.345 -18.330 1.00 73.81 79 LEU A O 1
ATOM 579 N N . ASP A 1 80 ? 20.522 6.281 -19.051 1.00 77.12 80 ASP A N 1
ATOM 580 C CA . ASP A 1 80 ? 21.972 6.523 -19.095 1.00 77.12 80 ASP A CA 1
ATOM 581 C C . ASP A 1 80 ? 22.315 7.690 -20.036 1.00 77.12 80 ASP A C 1
ATOM 583 O O . ASP A 1 80 ? 23.027 8.616 -19.650 1.00 77.12 80 ASP A O 1
ATOM 587 N N . GLY A 1 81 ? 21.721 7.715 -21.236 1.00 76.44 81 GLY A N 1
ATOM 588 C CA . GLY A 1 81 ? 21.923 8.802 -22.199 1.00 76.44 81 GLY A CA 1
ATOM 589 C C . GLY A 1 81 ? 21.385 10.165 -21.736 1.00 76.44 81 GLY A C 1
ATOM 590 O O . GLY A 1 81 ? 21.857 11.204 -22.203 1.00 76.44 81 GLY A O 1
ATOM 591 N N . LEU A 1 82 ? 20.420 10.186 -20.808 1.00 80.62 82 LEU A N 1
ATOM 592 C CA . LEU A 1 82 ? 19.954 11.415 -20.163 1.00 80.62 82 LEU A CA 1
ATOM 593 C C . LEU A 1 82 ? 20.955 11.891 -19.103 1.00 80.62 82 LEU A C 1
ATOM 595 O O . LEU A 1 82 ? 21.257 13.079 -19.051 1.00 80.62 82 LEU A O 1
ATOM 599 N N . ILE A 1 83 ? 21.488 10.980 -18.282 1.00 79.88 83 ILE A N 1
ATOM 600 C CA . ILE A 1 83 ? 22.497 11.301 -17.261 1.00 79.88 83 ILE A CA 1
ATOM 601 C C . ILE A 1 83 ? 23.777 11.842 -17.915 1.00 79.88 83 ILE A C 1
ATOM 603 O O . ILE A 1 83 ? 24.314 12.837 -17.433 1.00 79.88 83 ILE A O 1
ATOM 607 N N . GLU A 1 84 ? 24.213 11.264 -19.040 1.00 82.06 84 GLU A N 1
ATOM 608 C CA . GLU A 1 84 ? 25.350 11.776 -19.825 1.00 82.06 84 GLU A CA 1
ATOM 609 C C . GLU A 1 84 ? 25.142 13.221 -20.300 1.00 82.06 84 GLU A C 1
ATOM 611 O O . GLU A 1 84 ? 26.080 14.009 -20.290 1.00 82.06 84 GLU A O 1
ATOM 616 N N . HIS A 1 85 ? 23.918 13.610 -20.667 1.00 80.25 85 HIS A N 1
ATOM 617 C CA . HIS A 1 85 ? 23.626 14.985 -21.093 1.00 80.25 85 HIS A CA 1
ATOM 618 C C . HIS A 1 85 ? 23.395 15.967 -19.935 1.00 80.25 85 HIS A C 1
ATOM 620 O O . HIS A 1 85 ? 23.417 17.179 -20.151 1.00 80.25 85 HIS A O 1
ATOM 626 N N . LEU A 1 86 ? 23.146 15.472 -18.720 1.00 76.75 86 LEU A N 1
ATOM 627 C CA . LEU A 1 86 ? 22.949 16.297 -17.524 1.00 76.75 86 LEU A CA 1
ATOM 628 C C . LEU A 1 86 ? 24.253 16.577 -16.767 1.00 76.75 86 LEU A C 1
ATOM 630 O O . LEU A 1 86 ? 24.269 17.464 -15.913 1.00 76.75 86 LEU A O 1
ATOM 634 N N . ASN A 1 87 ? 25.329 15.855 -17.077 1.00 57.31 87 ASN A N 1
ATOM 635 C CA . ASN A 1 87 ? 26.655 16.090 -16.521 1.00 57.31 87 ASN A CA 1
ATOM 636 C C . ASN A 1 87 ? 27.632 16.457 -17.658 1.00 57.31 87 ASN A C 1
ATOM 638 O O . ASN A 1 87 ? 28.160 15.542 -18.290 1.00 57.31 87 ASN A O 1
ATOM 642 N N . PRO A 1 88 ? 27.812 17.759 -17.962 1.00 59.66 88 PRO A N 1
ATOM 643 C CA . PRO A 1 88 ? 28.636 18.218 -19.082 1.00 59.66 88 PRO A CA 1
ATOM 644 C C . PRO A 1 88 ? 30.128 17.903 -18.922 1.00 59.66 88 PRO A C 1
ATOM 646 O O . PRO A 1 88 ? 30.617 17.844 -17.768 1.00 59.66 88 PRO A O 1
#